Protein AF-A0A1F9FV41-F1 (afdb_monomer_lite)

Structure (mmCIF, N/CA/C/O backbone):
data_AF-A0A1F9FV41-F1
#
_entry.id   AF-A0A1F9FV41-F1
#
loop_
_atom_site.group_PDB
_atom_site.id
_atom_site.type_symbol
_atom_site.label_atom_id
_atom_site.label_alt_id
_atom_site.label_comp_id
_atom_site.label_asym_id
_atom_site.label_entity_id
_atom_site.label_seq_id
_atom_site.pdbx_PDB_ins_code
_atom_site.Cartn_x
_atom_site.Cartn_y
_atom_site.Cartn_z
_atom_site.occupancy
_atom_site.B_iso_or_equiv
_atom_site.auth_seq_id
_atom_site.auth_comp_id
_atom_site.auth_asym_id
_atom_site.auth_atom_id
_atom_site.pdbx_PDB_model_num
ATOM 1 N N . MET A 1 1 ? 8.965 -9.050 62.346 1.00 50.84 1 MET A N 1
ATOM 2 C CA . MET A 1 1 ? 8.139 -8.393 61.305 1.00 50.84 1 MET A CA 1
ATOM 3 C C . MET A 1 1 ? 8.810 -8.578 59.941 1.00 50.84 1 MET A C 1
ATOM 5 O O . MET A 1 1 ? 9.786 -7.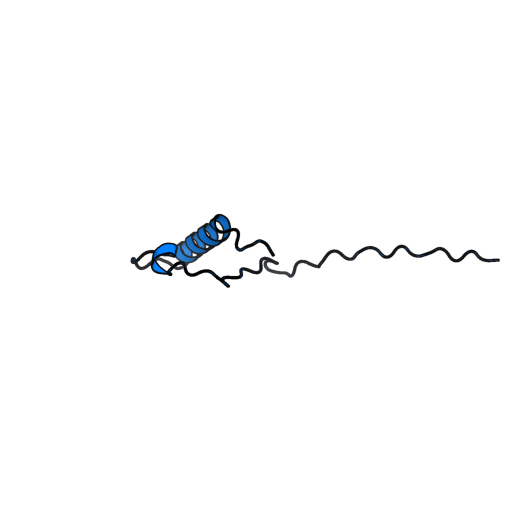883 59.684 1.00 50.84 1 MET A O 1
ATOM 9 N N . PRO A 1 2 ? 8.401 -9.519 59.073 1.00 55.00 2 PRO A N 1
ATOM 10 C CA . PRO A 1 2 ? 9.018 -9.637 57.753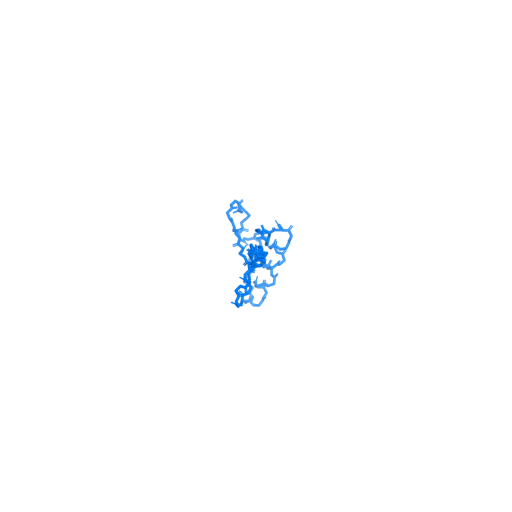 1.00 55.00 2 PRO A CA 1
ATOM 11 C C . PRO A 1 2 ? 8.409 -8.619 56.776 1.00 55.00 2 PRO A C 1
ATOM 13 O O . PRO A 1 2 ? 7.223 -8.668 56.448 1.00 55.00 2 PRO A O 1
ATOM 16 N N . VAL A 1 3 ? 9.232 -7.681 56.303 1.00 60.66 3 VAL A N 1
ATOM 17 C CA . VAL A 1 3 ? 8.840 -6.649 55.332 1.00 60.66 3 VAL A CA 1
ATOM 18 C C . VAL A 1 3 ? 8.673 -7.297 53.953 1.00 60.66 3 VAL A C 1
ATOM 20 O O . VAL A 1 3 ? 9.634 -7.744 53.324 1.00 60.66 3 VAL A O 1
ATOM 23 N N . LYS A 1 4 ? 7.430 -7.386 53.474 1.00 57.94 4 LYS A N 1
ATOM 24 C CA . LYS A 1 4 ? 7.073 -8.025 52.199 1.00 57.94 4 LYS A CA 1
ATOM 25 C C . LYS A 1 4 ? 7.564 -7.155 51.028 1.00 57.94 4 LYS A C 1
ATOM 27 O O . LYS A 1 4 ? 6.956 -6.136 50.705 1.00 57.94 4 LYS A O 1
ATOM 32 N N . LYS A 1 5 ? 8.674 -7.541 50.382 1.00 60.56 5 LYS A N 1
ATOM 33 C CA . LYS A 1 5 ? 9.209 -6.870 49.177 1.00 60.56 5 LYS A CA 1
ATOM 34 C C . LYS A 1 5 ? 8.141 -6.819 48.071 1.00 60.56 5 LYS A C 1
ATOM 36 O O . LYS A 1 5 ? 7.710 -7.853 47.560 1.00 60.56 5 LYS A O 1
ATOM 41 N N . ARG A 1 6 ? 7.724 -5.607 47.682 1.00 65.25 6 ARG A N 1
ATOM 42 C CA . ARG A 1 6 ? 6.803 -5.354 46.559 1.00 65.25 6 ARG A CA 1
ATOM 43 C C . ARG A 1 6 ? 7.470 -5.752 45.235 1.00 65.25 6 ARG A C 1
ATOM 45 O O . ARG A 1 6 ? 8.460 -5.147 44.830 1.00 65.25 6 ARG A O 1
ATOM 52 N N . LYS A 1 7 ? 6.914 -6.755 44.547 1.00 60.47 7 LYS A N 1
ATOM 53 C CA . LYS A 1 7 ? 7.319 -7.135 43.183 1.00 60.47 7 LYS A CA 1
ATOM 54 C C . LYS A 1 7 ? 6.904 -6.025 42.212 1.00 60.47 7 LYS A C 1
ATOM 56 O O . LYS A 1 7 ? 5.722 -5.710 42.103 1.00 60.47 7 LYS A O 1
ATOM 61 N N . ARG A 1 8 ? 7.874 -5.430 41.512 1.00 62.34 8 ARG A N 1
ATOM 62 C CA . ARG A 1 8 ? 7.620 -4.464 40.433 1.00 62.34 8 ARG A CA 1
ATOM 63 C C . ARG A 1 8 ? 7.041 -5.213 39.233 1.00 62.34 8 ARG A C 1
ATOM 65 O O . ARG A 1 8 ? 7.661 -6.142 38.718 1.00 62.34 8 ARG A O 1
ATOM 72 N N . LEU A 1 9 ? 5.840 -4.826 38.811 1.00 58.91 9 LEU A N 1
ATOM 73 C CA . LEU A 1 9 ? 5.189 -5.385 37.634 1.00 58.91 9 LEU A CA 1
ATOM 74 C C . LEU A 1 9 ? 5.882 -4.816 36.388 1.00 58.91 9 LEU A C 1
ATOM 76 O O . LEU A 1 9 ? 5.686 -3.657 36.031 1.00 58.91 9 LEU A O 1
ATOM 80 N N . HIS A 1 10 ? 6.728 -5.616 35.741 1.00 59.88 10 HIS A N 1
ATOM 81 C CA . HIS A 1 10 ? 7.311 -5.244 34.456 1.00 59.88 10 HIS A CA 1
ATOM 82 C C . HIS A 1 10 ? 6.188 -5.133 33.416 1.00 59.88 10 HIS A C 1
ATOM 84 O O . HIS A 1 10 ? 5.478 -6.105 33.141 1.00 59.88 10 HIS A O 1
ATOM 90 N N . LYS A 1 11 ? 6.012 -3.936 32.847 1.00 61.66 11 LYS A N 1
ATOM 91 C CA . LYS A 1 11 ? 5.046 -3.657 31.779 1.00 61.66 11 LYS A CA 1
ATOM 92 C C . LYS A 1 11 ? 5.431 -4.508 30.564 1.00 61.66 11 LYS A C 1
ATOM 94 O O . LYS A 1 11 ? 6.376 -4.177 29.854 1.00 61.66 11 LYS A O 1
ATOM 99 N N . ARG A 1 12 ? 4.742 -5.638 30.353 1.00 55.44 12 ARG A N 1
ATOM 100 C CA . ARG A 1 12 ? 4.938 -6.506 29.178 1.00 55.44 12 ARG A CA 1
ATOM 101 C C . ARG A 1 12 ? 4.699 -5.661 27.929 1.00 55.44 12 ARG A C 1
ATOM 103 O O . ARG A 1 12 ? 3.564 -5.278 27.650 1.00 55.44 12 ARG A O 1
ATOM 110 N N . GLY A 1 13 ? 5.769 -5.351 27.199 1.00 60.50 13 GLY A N 1
ATOM 111 C CA . GLY A 1 13 ? 5.664 -4.753 25.873 1.00 60.50 13 GLY A CA 1
ATOM 112 C C . GLY A 1 13 ? 4.754 -5.620 25.003 1.00 60.50 13 GLY A C 1
ATOM 113 O O . GLY A 1 13 ? 4.824 -6.851 25.067 1.00 60.50 13 GLY A O 1
ATOM 114 N N . LYS A 1 14 ? 3.857 -4.986 24.237 1.00 63.22 14 LYS A N 1
ATOM 115 C CA . LYS A 1 14 ? 2.964 -5.687 23.306 1.00 63.22 14 LYS A CA 1
ATOM 116 C C . LYS A 1 14 ? 3.817 -6.585 22.407 1.00 63.22 14 LYS A C 1
ATOM 118 O O . LYS A 1 14 ? 4.674 -6.086 21.677 1.00 63.22 14 LYS A O 1
ATOM 123 N N . LYS A 1 15 ? 3.607 -7.903 22.487 1.00 59.97 15 LYS A N 1
ATOM 124 C CA . LYS A 1 15 ? 4.278 -8.868 21.611 1.00 59.97 15 LYS A CA 1
ATOM 125 C C . LYS A 1 15 ? 3.876 -8.539 20.173 1.00 59.97 15 LYS A C 1
ATOM 127 O O . LYS A 1 15 ? 2.698 -8.619 19.836 1.00 59.97 15 LYS A O 1
ATOM 132 N N . LYS A 1 16 ? 4.836 -8.117 19.347 1.00 58.81 16 LYS A N 1
ATOM 133 C CA . LYS A 1 16 ? 4.620 -7.947 17.907 1.00 58.81 16 LYS A CA 1
ATOM 134 C C . LYS A 1 16 ? 4.471 -9.349 17.310 1.00 58.81 16 LYS A C 1
ATOM 136 O O . LYS A 1 16 ? 5.369 -10.167 17.481 1.00 58.81 16 LYS A O 1
ATOM 141 N N . GLY A 1 17 ? 3.318 -9.640 16.706 1.00 58.81 17 GLY A N 1
ATOM 142 C CA . GLY A 1 17 ? 3.036 -10.944 16.099 1.00 58.81 17 GLY A CA 1
ATOM 143 C C . GLY A 1 17 ? 4.039 -11.290 14.995 1.00 58.81 17 GLY A C 1
ATOM 144 O O . GLY A 1 17 ? 4.575 -10.394 14.336 1.00 58.81 17 GLY A O 1
ATOM 145 N N . ALA A 1 18 ? 4.306 -12.585 14.818 1.00 61.81 18 ALA A N 1
ATOM 146 C CA . ALA A 1 18 ? 5.103 -13.081 13.701 1.00 61.81 18 ALA A CA 1
ATOM 147 C C . ALA A 1 18 ? 4.361 -12.756 12.389 1.00 61.81 18 ALA A C 1
ATOM 149 O O . ALA A 1 18 ? 3.175 -13.044 12.281 1.00 61.81 18 ALA A O 1
ATOM 150 N N . PHE A 1 19 ? 5.061 -12.117 11.443 1.00 55.19 19 PHE A N 1
ATOM 151 C CA . PHE A 1 19 ? 4.548 -11.420 10.244 1.00 55.19 19 PHE A CA 1
ATOM 152 C C . PHE A 1 19 ? 3.843 -10.080 10.482 1.00 55.19 19 PHE A C 1
ATOM 154 O O . PHE A 1 19 ? 2.655 -9.924 10.237 1.00 55.19 19 PHE A O 1
ATOM 161 N N . GLY A 1 20 ? 4.622 -9.056 10.837 1.00 50.06 20 GLY A N 1
ATOM 162 C CA . GLY A 1 20 ? 4.212 -7.677 10.585 1.00 50.06 20 GLY A CA 1
ATOM 163 C C . GLY A 1 20 ? 3.026 -7.227 11.430 1.00 50.06 20 GLY A C 1
ATOM 164 O O . GLY A 1 20 ? 1.903 -7.149 10.950 1.00 50.06 20 GLY A O 1
ATOM 165 N N . GLY A 1 21 ? 3.305 -6.762 12.649 1.00 57.97 21 GLY A N 1
ATOM 166 C CA . GLY A 1 21 ? 2.383 -5.933 13.442 1.00 57.97 21 GLY A CA 1
ATOM 167 C C . GLY A 1 21 ? 2.025 -4.578 12.798 1.00 57.97 21 GLY A C 1
ATOM 168 O O . GLY A 1 21 ? 1.844 -3.597 13.512 1.00 57.97 21 GLY A O 1
ATOM 169 N N . TYR A 1 22 ? 1.986 -4.511 11.466 1.00 65.00 22 TYR A N 1
ATOM 170 C CA . TYR A 1 22 ? 1.483 -3.425 10.649 1.00 65.00 22 TYR A CA 1
ATOM 171 C C . TYR A 1 22 ? 0.036 -3.746 10.282 1.00 65.00 22 TYR A C 1
ATOM 173 O O . TYR A 1 22 ? -0.236 -4.480 9.335 1.00 65.00 22 TYR A O 1
ATOM 181 N N . THR A 1 23 ? -0.901 -3.170 11.021 1.00 64.62 23 THR A N 1
ATOM 182 C CA . THR A 1 23 ? -2.304 -3.167 10.616 1.00 64.62 23 THR A CA 1
ATOM 183 C C . THR A 1 23 ? -2.488 -2.023 9.626 1.00 64.62 23 THR A C 1
ATOM 185 O O . THR A 1 23 ? -2.425 -0.858 10.013 1.00 64.62 23 THR A O 1
ATOM 188 N N . ILE A 1 24 ? -2.668 -2.333 8.341 1.00 64.44 24 ILE A N 1
ATOM 189 C CA . ILE A 1 24 ? -3.012 -1.322 7.334 1.00 64.44 24 ILE A CA 1
ATOM 190 C C . ILE A 1 24 ? -4.526 -1.151 7.369 1.00 64.44 24 ILE A C 1
ATOM 192 O O . ILE A 1 24 ? -5.263 -2.092 7.079 1.00 64.44 24 ILE A O 1
ATOM 196 N N . ASN A 1 25 ? -4.994 0.041 7.728 1.00 68.44 25 ASN A N 1
ATOM 197 C CA . ASN A 1 25 ? -6.414 0.360 7.697 1.00 68.44 25 ASN A CA 1
ATOM 198 C C . ASN A 1 25 ? -6.708 1.324 6.541 1.00 68.44 25 ASN A C 1
ATOM 200 O O . ASN A 1 25 ? -6.174 2.431 6.498 1.00 68.44 25 ASN A O 1
ATOM 204 N N . PHE A 1 26 ? -7.572 0.909 5.613 1.00 71.38 26 PHE A N 1
ATOM 205 C CA . PHE A 1 26 ? -8.040 1.747 4.504 1.00 71.38 26 PHE A CA 1
ATOM 206 C C . PHE A 1 26 ? -9.325 2.523 4.841 1.00 71.38 26 PHE A C 1
ATOM 208 O O . PHE A 1 26 ? -9.891 3.180 3.969 1.00 71.38 26 PHE A O 1
ATOM 215 N N . LYS A 1 27 ? -9.814 2.473 6.087 1.00 66.38 27 LYS A N 1
ATOM 216 C CA . LYS A 1 27 ? -11.018 3.192 6.525 1.00 66.38 27 LYS A CA 1
ATOM 217 C C . LYS A 1 27 ? -10.834 4.699 6.300 1.00 66.38 27 LYS A C 1
ATOM 219 O O . LYS A 1 27 ? -9.958 5.319 6.891 1.00 66.38 27 LYS A O 1
ATOM 224 N N . GLY A 1 28 ? -11.64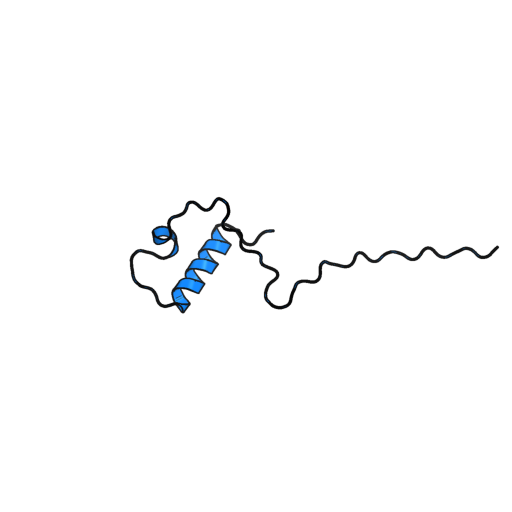8 5.268 5.409 1.00 66.81 28 GLY A N 1
ATOM 225 C CA . GLY A 1 28 ? -11.565 6.673 4.988 1.00 66.81 28 GLY A CA 1
ATOM 226 C C . GLY A 1 28 ? -10.730 6.935 3.726 1.00 66.81 28 GLY A C 1
ATOM 227 O O . GLY A 1 28 ? -10.744 8.061 3.228 1.00 66.81 28 GLY A O 1
ATOM 228 N N . CYS A 1 29 ? -10.052 5.931 3.152 1.00 69.94 29 CYS A N 1
ATOM 229 C CA . CYS A 1 29 ? -9.466 6.060 1.816 1.00 69.94 29 CYS A CA 1
ATOM 230 C C . CYS A 1 29 ? -10.577 6.072 0.763 1.00 69.94 29 CYS A C 1
ATOM 232 O O . CYS A 1 29 ? -11.185 5.046 0.476 1.00 69.94 29 CYS A O 1
ATOM 234 N N . LYS A 1 30 ? -10.813 7.245 0.174 1.00 70.88 30 LYS A N 1
ATOM 235 C CA . LYS A 1 30 ? -11.667 7.430 -1.010 1.00 70.88 30 LYS A CA 1
ATOM 236 C C . LYS 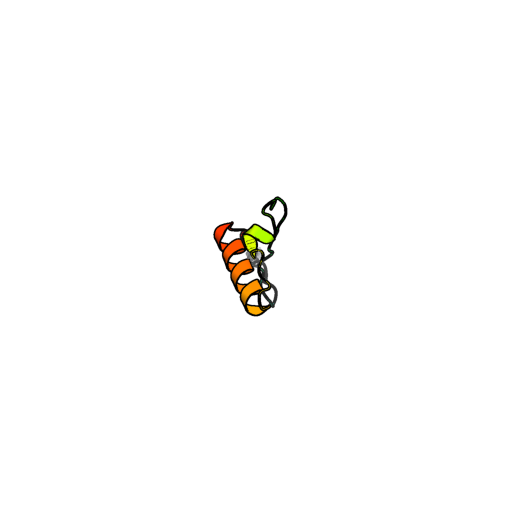A 1 30 ? -10.854 7.554 -2.307 1.00 70.88 30 LYS A C 1
ATOM 238 O O . LYS A 1 30 ? -11.416 7.866 -3.350 1.00 70.88 30 LYS A O 1
ATOM 243 N N . ASP A 1 31 ? -9.530 7.370 -2.247 1.00 76.94 31 ASP A N 1
ATOM 244 C CA . ASP A 1 31 ? -8.693 7.409 -3.447 1.00 76.94 31 ASP A CA 1
ATOM 245 C C . ASP A 1 31 ? -9.068 6.224 -4.360 1.00 76.94 31 ASP A C 1
ATOM 247 O O . ASP A 1 31 ? -9.052 5.077 -3.904 1.00 76.94 31 ASP A O 1
ATOM 251 N N . PRO A 1 32 ? -9.395 6.468 -5.641 1.00 79.81 32 PRO A N 1
ATOM 252 C CA . PRO A 1 32 ? -9.767 5.396 -6.549 1.00 79.81 32 PRO A CA 1
ATOM 253 C C . PRO A 1 32 ? -8.565 4.492 -6.831 1.00 79.81 32 PRO A C 1
ATOM 255 O O . PRO A 1 32 ? -7.423 4.951 -6.913 1.00 79.81 32 PRO A O 1
ATOM 258 N N . LEU A 1 33 ? -8.828 3.205 -7.062 1.00 76.44 33 LEU A N 1
ATOM 259 C CA . LEU A 1 33 ? -7.803 2.211 -7.412 1.00 76.44 33 LEU A CA 1
ATOM 260 C C . LEU A 1 33 ? -6.970 2.647 -8.624 1.00 76.44 33 LEU A C 1
ATOM 262 O O . LEU A 1 33 ? -5.758 2.459 -8.638 1.00 76.44 33 LEU A O 1
ATOM 266 N N . GLN A 1 34 ? -7.593 3.324 -9.587 1.00 79.50 34 GLN A N 1
ATOM 267 C CA . GLN A 1 34 ? -6.933 3.910 -10.757 1.00 79.50 34 GLN A CA 1
ATOM 268 C C . GLN A 1 34 ? -5.889 4.972 -10.381 1.00 79.50 34 GLN A C 1
ATOM 270 O O . GLN A 1 34 ? -4.869 5.095 -11.050 1.00 79.50 34 GLN A O 1
ATOM 275 N N . LYS A 1 35 ? -6.073 5.701 -9.275 1.00 78.56 35 LYS A N 1
ATOM 276 C CA . LYS A 1 35 ? -5.092 6.680 -8.779 1.00 78.56 35 LYS A CA 1
ATOM 277 C C . LYS A 1 35 ? -3.923 6.026 -8.042 1.00 78.56 35 LYS A C 1
ATOM 279 O O . LYS A 1 35 ? -2.827 6.581 -8.029 1.00 78.56 35 LYS A O 1
ATOM 284 N N . VAL A 1 36 ? -4.137 4.850 -7.451 1.00 79.44 36 VAL A N 1
ATOM 285 C CA . VAL A 1 36 ? -3.098 4.087 -6.737 1.00 79.44 36 VAL A CA 1
ATOM 286 C C . VAL A 1 36 ? -2.297 3.196 -7.692 1.00 79.44 36 VAL A C 1
ATOM 288 O O . VAL A 1 36 ? -1.070 3.127 -7.605 1.00 79.44 36 VAL A O 1
ATOM 291 N N . PHE A 1 37 ? -2.973 2.530 -8.626 1.00 83.00 37 PHE A N 1
ATOM 292 C CA . PHE A 1 37 ? -2.392 1.516 -9.505 1.00 83.00 37 PHE A CA 1
ATOM 293 C C . PHE A 1 37 ? -2.230 1.979 -10.960 1.00 83.00 37 PHE A C 1
ATOM 295 O O . PHE A 1 37 ? -1.281 1.545 -11.622 1.00 83.00 37 PHE A O 1
ATOM 302 N N . GLY A 1 38 ? -3.050 2.922 -11.426 1.00 82.31 38 GLY A N 1
ATOM 303 C CA . GLY A 1 38 ? -3.145 3.341 -12.82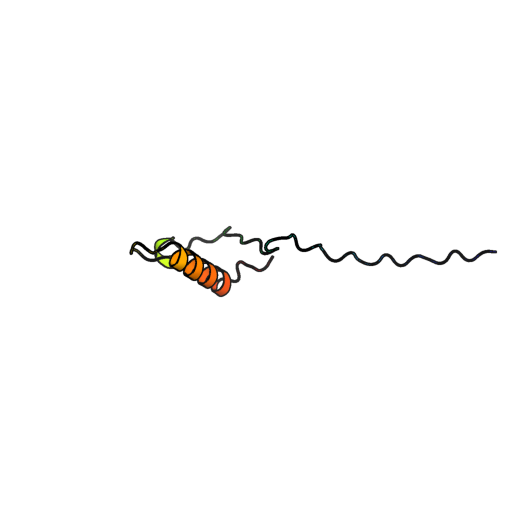9 1.00 82.31 38 GLY A CA 1
ATOM 304 C C . GLY A 1 38 ? -4.206 2.557 -13.609 1.00 82.31 38 GLY A C 1
ATOM 305 O O . GLY A 1 38 ? -4.799 1.617 -13.091 1.00 82.31 38 GLY A O 1
ATOM 306 N N . ASN A 1 39 ? -4.403 2.925 -14.879 1.00 80.38 39 ASN A N 1
ATOM 307 C CA . ASN A 1 39 ? -5.337 2.250 -15.799 1.00 80.38 39 ASN A CA 1
ATOM 308 C C . ASN A 1 39 ? -4.696 1.111 -16.611 1.00 80.38 39 ASN A C 1
ATOM 310 O O . ASN A 1 39 ? -5.369 0.478 -17.416 1.00 80.38 39 ASN A O 1
ATOM 314 N N . LYS A 1 40 ? -3.392 0.865 -16.445 1.00 83.12 40 LYS A N 1
ATOM 315 C CA . LYS A 1 40 ? -2.672 -0.180 -17.182 1.00 83.12 40 LYS A CA 1
ATOM 316 C C . LYS A 1 40 ? -2.609 -1.464 -16.352 1.00 83.12 40 LYS A C 1
ATOM 318 O O . LYS A 1 40 ? -2.392 -1.364 -15.140 1.00 83.12 40 LYS A O 1
ATOM 323 N N . PRO A 1 41 ? -2.729 -2.649 -16.975 1.00 80.19 41 PRO A N 1
ATOM 324 C CA . PRO A 1 41 ? -2.480 -3.906 -16.284 1.00 80.19 41 PRO A CA 1
ATOM 325 C C . PRO A 1 41 ? -1.038 -3.914 -15.767 1.00 80.19 41 PRO A C 1
ATOM 327 O O . PRO A 1 41 ? -0.095 -3.583 -16.487 1.00 80.19 41 PRO A O 1
ATOM 330 N N . ILE A 1 42 ? -0.874 -4.240 -14.489 1.00 84.62 42 ILE A N 1
ATOM 331 C CA . ILE A 1 42 ? 0.424 -4.272 -13.817 1.00 84.62 42 ILE A CA 1
ATOM 332 C C . ILE A 1 42 ? 0.683 -5.656 -13.246 1.00 84.62 42 ILE A C 1
ATOM 334 O O . ILE A 1 42 ? -0.219 -6.300 -12.717 1.00 84.62 42 ILE A O 1
ATOM 338 N N . ALA A 1 43 ? 1.942 -6.085 -13.304 1.00 87.19 43 ALA A N 1
ATOM 339 C CA . ALA A 1 43 ? 2.363 -7.322 -12.667 1.00 87.19 43 ALA A CA 1
ATOM 340 C C . ALA A 1 43 ? 2.120 -7.265 -11.140 1.00 87.19 43 ALA A C 1
ATOM 342 O O . ALA A 1 43 ? 2.288 -6.195 -10.537 1.00 87.19 43 ALA A O 1
ATOM 343 N N . PRO A 1 44 ? 1.819 -8.400 -10.482 1.00 88.56 44 PRO A N 1
ATOM 344 C CA . PRO A 1 44 ? 1.560 -8.454 -9.038 1.00 88.56 44 PRO A CA 1
ATOM 345 C C . PRO A 1 44 ? 2.672 -7.816 -8.188 1.00 88.56 44 PRO A C 1
ATOM 347 O O . PRO A 1 44 ? 2.400 -7.064 -7.256 1.00 88.56 44 PRO A O 1
ATOM 350 N N . SER A 1 45 ? 3.938 -8.008 -8.574 1.00 86.75 45 SER A N 1
ATOM 351 C CA . SER A 1 45 ? 5.091 -7.393 -7.895 1.00 86.75 45 SER A CA 1
ATOM 352 C C . SER A 1 45 ? 5.053 -5.854 -7.928 1.00 86.75 45 SER A C 1
ATOM 354 O O . SER A 1 45 ? 5.327 -5.179 -6.930 1.00 86.75 45 SER A O 1
ATOM 356 N N . ALA A 1 46 ? 4.648 -5.272 -9.062 1.00 85.12 46 ALA A N 1
ATOM 357 C CA . ALA A 1 46 ? 4.491 -3.826 -9.202 1.00 85.12 46 ALA A CA 1
ATOM 358 C C . ALA A 1 46 ? 3.282 -3.306 -8.407 1.00 85.12 46 ALA A C 1
ATOM 360 O O . ALA A 1 46 ? 3.348 -2.211 -7.842 1.00 85.12 46 ALA A O 1
ATOM 361 N N . MET A 1 47 ? 2.212 -4.101 -8.310 1.00 85.00 47 MET A N 1
ATOM 362 C CA . MET A 1 47 ? 1.047 -3.791 -7.479 1.00 85.00 47 MET A CA 1
ATOM 363 C C . 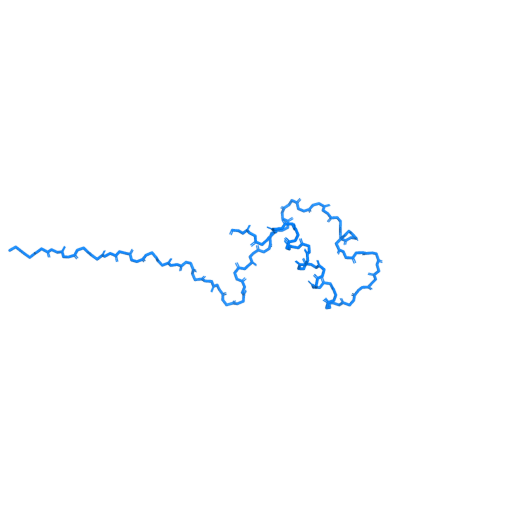MET A 1 47 ? 1.444 -3.669 -6.002 1.00 85.00 47 MET A C 1
ATOM 365 O O . MET A 1 47 ? 1.162 -2.646 -5.376 1.00 85.00 47 MET A O 1
ATOM 369 N N . THR A 1 48 ? 2.202 -4.627 -5.463 1.00 87.50 48 THR A N 1
ATOM 370 C CA . THR A 1 48 ? 2.680 -4.577 -4.071 1.00 87.50 48 THR A CA 1
ATOM 371 C C . THR A 1 48 ? 3.568 -3.357 -3.803 1.00 87.50 48 THR A C 1
ATOM 373 O O . THR A 1 48 ? 3.393 -2.683 -2.785 1.00 87.50 48 THR A O 1
ATOM 376 N N . LYS A 1 49 ? 4.479 -3.004 -4.723 1.00 88.75 49 LYS A N 1
ATOM 377 C CA . LYS A 1 49 ? 5.325 -1.799 -4.592 1.00 88.75 49 LYS A CA 1
ATOM 378 C C . LYS A 1 49 ? 4.498 -0.513 -4.539 1.00 88.75 49 LYS A C 1
ATOM 380 O O . LYS A 1 49 ? 4.734 0.325 -3.667 1.00 88.75 49 LYS A O 1
ATOM 385 N N . LYS A 1 50 ? 3.519 -0.365 -5.437 1.00 87.31 50 LYS A N 1
ATOM 386 C CA . LYS A 1 50 ? 2.627 0.807 -5.472 1.00 87.31 50 LYS A CA 1
ATOM 387 C C . LYS A 1 50 ? 1.761 0.900 -4.218 1.00 87.31 50 LYS A C 1
ATOM 389 O O . LYS A 1 50 ? 1.632 1.986 -3.656 1.00 87.31 50 LYS A O 1
ATOM 394 N N . LEU A 1 51 ? 1.254 -0.232 -3.728 1.00 86.06 51 LEU A N 1
ATOM 395 C CA . LEU A 1 51 ? 0.487 -0.283 -2.485 1.00 86.06 51 LEU A CA 1
ATOM 396 C C . LEU A 1 51 ? 1.334 0.168 -1.287 1.00 86.06 51 LEU A C 1
ATOM 398 O O . LEU A 1 51 ? 0.910 1.039 -0.531 1.00 86.06 51 LEU A O 1
ATOM 402 N N . TRP A 1 52 ? 2.561 -0.341 -1.144 1.00 86.19 52 TRP A N 1
ATOM 403 C CA . TRP A 1 52 ? 3.462 0.085 -0.066 1.00 86.19 52 TRP A CA 1
ATOM 404 C C . TRP A 1 52 ? 3.876 1.552 -0.181 1.00 86.19 52 TRP A C 1
ATOM 406 O O . TRP A 1 52 ? 3.960 2.240 0.838 1.00 86.19 52 TRP A O 1
ATOM 416 N N . ALA A 1 53 ? 4.111 2.053 -1.394 1.00 87.25 53 ALA A N 1
ATOM 417 C CA . ALA A 1 53 ? 4.382 3.470 -1.620 1.00 87.25 53 ALA A CA 1
ATOM 418 C C . ALA A 1 53 ? 3.191 4.343 -1.190 1.00 87.25 53 ALA A C 1
ATOM 420 O O . ALA A 1 53 ? 3.381 5.343 -0.496 1.00 87.25 53 ALA A O 1
ATOM 421 N N . TYR A 1 54 ? 1.965 3.934 -1.526 1.00 86.69 54 TYR A N 1
ATOM 422 C CA . TYR A 1 54 ? 0.741 4.623 -1.124 1.00 86.69 54 TYR A CA 1
ATOM 423 C C . TYR A 1 54 ? 0.544 4.609 0.398 1.00 86.69 54 TYR A C 1
ATOM 425 O O . TYR A 1 54 ? 0.366 5.667 1.005 1.00 86.69 54 TYR A O 1
ATOM 433 N N . VAL A 1 55 ? 0.668 3.438 1.030 1.00 84.69 55 VAL A N 1
ATOM 434 C CA . VAL A 1 55 ? 0.554 3.260 2.487 1.00 84.69 55 VAL A CA 1
ATOM 435 C C . VAL A 1 55 ? 1.566 4.130 3.233 1.00 84.69 55 VAL A C 1
ATOM 437 O O . VAL A 1 55 ? 1.194 4.801 4.196 1.00 84.69 55 VAL A O 1
ATOM 440 N N . LYS A 1 56 ? 2.824 4.188 2.770 1.00 84.12 56 LYS A N 1
ATOM 441 C CA . LYS A 1 56 ? 3.856 5.066 3.351 1.00 84.12 56 LYS A CA 1
ATOM 442 C C . LYS A 1 56 ? 3.532 6.548 3.143 1.00 84.12 56 LYS A C 1
ATOM 444 O O . LYS A 1 56 ? 3.587 7.310 4.105 1.00 84.12 56 LYS A O 1
ATOM 449 N N . LYS A 1 57 ? 3.146 6.955 1.926 1.00 86.06 57 LYS A N 1
ATOM 450 C CA . LYS A 1 57 ? 2.816 8.355 1.588 1.00 86.06 57 LYS A CA 1
ATOM 451 C C . LYS A 1 57 ? 1.639 8.887 2.407 1.00 86.06 57 LYS A C 1
ATOM 453 O O . LYS A 1 57 ? 1.663 10.030 2.848 1.00 86.06 57 LYS A O 1
ATOM 458 N N . LYS A 1 58 ? 0.621 8.054 2.625 1.00 83.81 58 LYS A N 1
ATOM 459 C CA . LYS A 1 58 ? -0.585 8.387 3.398 1.00 83.81 58 LYS A CA 1
ATOM 460 C C . LYS A 1 58 ? -0.465 8.045 4.890 1.00 83.81 58 LYS A C 1
ATOM 462 O O . LYS A 1 58 ? -1.405 8.288 5.635 1.00 83.81 58 LYS A O 1
ATOM 467 N N . ARG A 1 59 ? 0.683 7.506 5.331 1.00 80.75 59 ARG A N 1
ATOM 468 C CA . ARG A 1 59 ? 0.972 7.096 6.721 1.00 80.75 59 ARG A CA 1
ATOM 469 C C . ARG A 1 59 ? -0.082 6.148 7.314 1.00 80.75 59 ARG A C 1
ATOM 471 O O . ARG A 1 59 ? -0.338 6.175 8.514 1.00 80.75 59 ARG A O 1
ATOM 478 N N . LEU A 1 60 ? -0.645 5.269 6.483 1.00 78.62 60 LEU A N 1
ATOM 479 C CA . LEU A 1 60 ? -1.702 4.309 6.854 1.00 78.62 60 LEU A CA 1
ATOM 480 C C . LEU A 1 60 ? -1.183 3.117 7.676 1.00 78.62 60 LEU A C 1
ATOM 482 O O . LEU A 1 60 ? -1.921 2.182 7.966 1.00 78.62 60 LEU A O 1
ATOM 486 N N . ASN A 1 61 ? 0.105 3.135 8.018 1.00 71.62 61 ASN A N 1
ATOM 487 C CA . ASN A 1 61 ? 0.783 2.140 8.840 1.00 71.62 61 ASN A CA 1
ATOM 488 C C . ASN A 1 61 ? 0.956 2.576 10.306 1.00 71.62 61 ASN A C 1
ATOM 490 O O . ASN A 1 61 ? 1.602 1.855 11.067 1.00 71.62 61 ASN A O 1
ATOM 494 N N . LYS A 1 62 ? 0.448 3.752 10.697 1.00 62.41 62 LYS A N 1
ATOM 495 C CA . LYS A 1 62 ? 0.413 4.187 12.096 1.00 62.41 62 LYS A CA 1
ATOM 496 C C . LYS A 1 62 ? -0.912 3.762 12.725 1.00 62.41 62 LYS A C 1
ATOM 498 O O . LYS A 1 62 ? -1.937 4.390 12.478 1.00 62.41 62 LYS A O 1
ATOM 503 N N . ALA A 1 63 ? -0.844 2.712 13.535 1.00 53.06 63 ALA A N 1
ATOM 504 C CA . ALA A 1 63 ? -1.803 2.410 14.590 1.00 53.06 63 ALA A CA 1
ATOM 505 C C . ALA A 1 63 ? -1.129 2.651 15.946 1.00 53.06 63 ALA A C 1
ATOM 507 O O . ALA A 1 63 ? 0.095 2.384 16.042 1.00 53.06 63 ALA A O 1
#

Sequence (63 aa):
MPVKKRKRLHKRGKKKGAFGGYTINFKGCKDPLQKVFGNKPIAPSAMTKKLWAYVKKKRLNKA

Radius of gyration: 21.62 Å; chains: 1; bounding box: 21×22×78 Å

Secondary structure (DSSP, 8-state):
----PPPP-------PPSS-------TT----HHHHH-SS---HHHHHHHHHHHHHHTTTT--

pLDDT: mean 71.98, std 11.93, range [50.06, 88.75]

Foldseek 3Di:
DDDDDDDDDDPPDPPQDDPDPQDQDCVPPPDDPCNQQNPDDDDPVSSVVSVVVVCVVVVSRDD